Protein AF-A0A124IIQ6-F1 (afdb_monomer_lite)

Radius of gyration: 18.02 Å; chains: 1; bounding box: 35×26×72 Å

Secondary structure (DSSP, 8-state):
---------------HHHHHHHHHHHHHHTT-HHHHHHHHHHHTTSTT--HHHHHHHHHHHHHHHHHTTTTS-HHHHHHHHHHHHHHHHHHHHSTTSS-SHHHHHHHHHHHHHHHHHHH-

pLDDT: mean 86.98, std 16.17, range [38.31, 97.94]

Structure (mmCIF, N/CA/C/O backbone):
data_AF-A0A124IIQ6-F1
#
_entry.id   AF-A0A124IIQ6-F1
#
loop_
_atom_site.group_PDB
_atom_site.id
_atom_site.type_symbol
_atom_site.label_atom_id
_atom_site.label_alt_id
_atom_site.label_comp_id
_atom_site.label_asym_id
_atom_site.label_entity_id
_atom_site.label_seq_id
_atom_site.pdbx_PDB_ins_code
_atom_site.Cartn_x
_atom_site.Cartn_y
_atom_site.Cartn_z
_atom_site.occupancy
_atom_site.B_iso_or_equiv
_atom_site.auth_seq_id
_atom_site.auth_comp_id
_atom_site.auth_asym_id
_atom_site.auth_atom_id
_atom_site.pdbx_PDB_model_num
ATOM 1 N N . MET A 1 1 ? 19.237 1.772 -55.902 1.00 41.69 1 MET A N 1
ATOM 2 C CA . MET A 1 1 ? 19.719 1.132 -54.660 1.00 41.69 1 MET A CA 1
ATOM 3 C C . MET A 1 1 ? 18.738 1.544 -53.569 1.00 41.69 1 MET A C 1
ATOM 5 O O . MET A 1 1 ? 18.689 2.719 -53.240 1.00 41.69 1 MET A O 1
ATOM 9 N N . PHE A 1 2 ? 17.829 0.647 -53.180 1.00 38.31 2 PHE A N 1
ATOM 10 C CA . PHE A 1 2 ? 16.722 0.941 -52.255 1.00 38.31 2 PHE A CA 1
ATOM 11 C C . PHE A 1 2 ? 17.199 0.895 -50.789 1.00 38.31 2 PHE A C 1
ATOM 13 O O . PHE A 1 2 ? 18.114 0.125 -50.493 1.00 38.31 2 PHE A O 1
ATOM 20 N N . PRO A 1 3 ? 16.621 1.703 -49.880 1.00 48.59 3 PRO A N 1
ATOM 21 C CA . PRO A 1 3 ? 17.119 1.862 -48.519 1.00 48.59 3 PRO A CA 1
ATOM 22 C C . PRO A 1 3 ? 16.629 0.721 -47.617 1.00 48.59 3 PRO A C 1
ATOM 24 O O . PRO A 1 3 ? 15.435 0.424 -47.580 1.00 48.59 3 PRO A O 1
ATOM 27 N N . LEU A 1 4 ? 17.532 0.102 -46.851 1.00 44.59 4 LEU A N 1
ATOM 28 C CA . LEU A 1 4 ? 17.140 -0.734 -45.716 1.00 44.59 4 LEU A CA 1
ATOM 29 C C . LEU A 1 4 ? 16.778 0.195 -44.552 1.00 44.59 4 LEU A C 1
ATOM 31 O O . LEU A 1 4 ? 17.644 0.707 -43.845 1.00 44.59 4 LEU A O 1
ATOM 35 N N . ILE A 1 5 ? 15.482 0.434 -44.378 1.00 52.25 5 ILE A N 1
ATOM 36 C CA . ILE A 1 5 ? 14.932 1.041 -43.169 1.00 52.25 5 ILE A CA 1
ATOM 37 C C . ILE A 1 5 ? 15.092 0.005 -42.054 1.00 52.25 5 ILE A C 1
ATOM 39 O O . ILE A 1 5 ? 14.429 -1.032 -42.057 1.00 52.25 5 ILE A O 1
ATOM 43 N N . ALA A 1 6 ? 15.994 0.275 -41.111 1.00 45.50 6 ALA A N 1
ATOM 44 C CA . ALA A 1 6 ? 16.083 -0.460 -39.861 1.00 45.50 6 ALA A CA 1
ATOM 45 C C . ALA A 1 6 ? 14.821 -0.171 -39.035 1.00 45.50 6 ALA A C 1
ATOM 47 O O . ALA A 1 6 ? 14.764 0.783 -38.261 1.00 45.50 6 ALA A O 1
ATOM 48 N N . ALA A 1 7 ? 13.788 -0.989 -39.225 1.00 48.66 7 ALA A N 1
ATOM 49 C CA . ALA A 1 7 ? 12.694 -1.105 -38.278 1.00 48.66 7 ALA A CA 1
ATOM 50 C C . ALA A 1 7 ? 13.256 -1.761 -37.010 1.00 48.66 7 ALA A C 1
ATOM 52 O O . ALA A 1 7 ? 13.240 -2.982 -36.859 1.00 48.66 7 ALA A O 1
ATOM 53 N N . VAL A 1 8 ? 13.815 -0.948 -36.111 1.00 49.72 8 VAL A N 1
ATOM 54 C CA . VAL A 1 8 ? 14.052 -1.374 -34.733 1.00 49.72 8 VAL A CA 1
ATOM 55 C C . VAL A 1 8 ? 12.671 -1.606 -34.138 1.00 49.72 8 VAL A C 1
ATOM 57 O O . VAL A 1 8 ? 11.936 -0.668 -33.841 1.00 49.72 8 VAL A O 1
ATOM 60 N N . LEU A 1 9 ? 12.306 -2.884 -34.069 1.00 43.97 9 LEU A N 1
ATOM 61 C CA . LEU A 1 9 ? 11.153 -3.407 -33.358 1.00 43.97 9 LEU A CA 1
ATOM 62 C C . LEU A 1 9 ? 11.113 -2.766 -31.968 1.00 43.97 9 LEU A C 1
ATOM 64 O O . LEU A 1 9 ? 11.880 -3.135 -31.082 1.00 43.97 9 LEU A O 1
ATOM 68 N N . ALA A 1 10 ? 10.219 -1.797 -31.780 1.00 42.50 10 ALA A N 1
ATOM 69 C CA . ALA A 1 10 ? 9.780 -1.390 -30.460 1.00 42.50 10 ALA A CA 1
ATOM 70 C C . ALA A 1 10 ? 9.017 -2.584 -29.879 1.00 42.50 10 ALA A C 1
ATOM 72 O O . ALA A 1 10 ? 7.813 -2.729 -30.072 1.00 42.50 10 ALA A O 1
ATOM 73 N N . SER A 1 11 ? 9.744 -3.502 -29.246 1.00 42.06 11 SER A N 1
ATOM 74 C CA . SER A 1 11 ? 9.158 -4.588 -28.479 1.00 42.06 11 SER A CA 1
ATOM 75 C C . SER A 1 11 ? 8.386 -3.962 -27.324 1.00 42.06 11 SER A C 1
ATOM 77 O O . SER A 1 11 ? 8.963 -3.594 -26.300 1.00 42.06 11 SER A O 1
ATOM 79 N N . THR A 1 12 ? 7.076 -3.812 -27.494 1.00 45.75 12 THR A N 1
ATOM 80 C CA . THR A 1 12 ? 6.138 -3.600 -26.396 1.00 45.75 12 THR A CA 1
ATOM 81 C C . THR A 1 12 ? 6.113 -4.876 -25.562 1.00 45.75 12 THR A C 1
ATOM 83 O O . THR A 1 12 ? 5.203 -5.694 -25.679 1.00 45.75 12 THR A O 1
ATOM 86 N N . ASN A 1 13 ? 7.142 -5.081 -24.742 1.00 47.50 13 ASN A N 1
ATOM 87 C CA . ASN A 1 13 ? 7.093 -6.062 -23.672 1.00 47.50 13 ASN A CA 1
ATOM 88 C C . ASN A 1 13 ? 6.166 -5.486 -22.601 1.00 47.50 13 ASN A C 1
ATOM 90 O O . ASN A 1 13 ? 6.619 -4.874 -21.635 1.00 47.50 13 ASN A O 1
ATOM 94 N N . ALA A 1 14 ? 4.855 -5.643 -22.796 1.00 53.25 14 ALA A N 1
ATOM 95 C CA . ALA A 1 14 ? 3.933 -5.641 -21.675 1.00 53.25 14 ALA A CA 1
ATOM 96 C C . ALA A 1 14 ? 4.367 -6.813 -20.796 1.00 53.25 14 ALA A C 1
ATOM 98 O O . ALA A 1 14 ? 4.134 -7.978 -21.115 1.00 53.25 14 ALA A O 1
ATOM 99 N N . SER A 1 15 ? 5.151 -6.522 -19.764 1.00 68.69 15 SER A N 1
ATOM 100 C CA . SER A 1 15 ? 5.533 -7.557 -18.827 1.00 68.69 15 SER A CA 1
ATOM 101 C C . SER A 1 15 ? 4.295 -8.000 -18.062 1.00 68.69 15 SER A C 1
ATOM 103 O O . SER A 1 15 ? 3.386 -7.204 -17.819 1.00 68.69 15 SER A O 1
ATOM 105 N N . ALA A 1 16 ? 4.257 -9.265 -17.642 1.00 72.12 16 ALA A N 1
ATOM 106 C CA . ALA A 1 16 ? 3.152 -9.787 -16.840 1.00 72.12 16 ALA A CA 1
ATOM 107 C C . ALA A 1 16 ? 2.856 -8.895 -15.612 1.00 72.12 16 ALA A C 1
ATOM 109 O O . ALA A 1 16 ? 1.707 -8.769 -15.193 1.00 72.12 16 ALA A O 1
ATOM 110 N N . GLY A 1 17 ? 3.873 -8.209 -15.073 1.00 78.75 17 GLY A N 1
ATOM 111 C CA . GLY A 1 17 ? 3.713 -7.205 -14.023 1.00 78.75 17 GLY A CA 1
ATOM 112 C C . GLY A 1 17 ? 2.864 -5.995 -14.429 1.00 78.75 17 GLY A C 1
ATOM 113 O O . GLY A 1 17 ? 2.031 -5.562 -13.633 1.00 78.75 17 GLY A O 1
ATOM 114 N N . GLN A 1 18 ? 3.012 -5.469 -15.649 1.00 84.19 18 GLN A N 1
ATOM 115 C CA . GLN A 1 18 ? 2.225 -4.327 -16.140 1.00 84.19 18 GLN A CA 1
ATOM 116 C C . GLN A 1 18 ? 0.757 -4.683 -16.390 1.00 84.19 18 GLN A C 1
ATOM 118 O O . GLN A 1 18 ? -0.129 -3.881 -16.078 1.00 84.19 18 GLN A O 1
ATOM 123 N N . ASP A 1 19 ? 0.482 -5.890 -16.882 1.00 89.25 19 ASP A N 1
ATOM 124 C CA . ASP A 1 19 ? -0.891 -6.360 -17.088 1.00 89.25 19 ASP A CA 1
ATOM 125 C C . ASP A 1 19 ? -1.617 -6.533 -15.751 1.00 89.25 19 ASP A C 1
ATOM 127 O O . ASP A 1 19 ? -2.726 -6.025 -15.564 1.00 89.25 19 ASP A O 1
ATOM 131 N N . ILE A 1 20 ? -0.965 -7.175 -14.775 1.00 92.44 20 ILE A N 1
ATOM 132 C CA . ILE A 1 20 ? -1.514 -7.333 -13.422 1.00 92.44 20 ILE A CA 1
ATOM 133 C C . ILE A 1 20 ? -1.710 -5.960 -12.761 1.00 92.44 20 ILE A C 1
ATOM 135 O O . ILE A 1 20 ? -2.741 -5.716 -12.132 1.00 92.44 20 ILE A O 1
ATOM 139 N N . LEU A 1 21 ? -0.759 -5.035 -12.923 1.00 92.25 21 LEU A N 1
ATOM 140 C CA . LEU A 1 21 ? -0.871 -3.680 -12.382 1.00 92.25 21 LEU A CA 1
ATOM 141 C C . LEU A 1 21 ? -2.028 -2.898 -13.020 1.00 92.25 21 LEU A C 1
ATOM 143 O O . LEU A 1 21 ? -2.715 -2.134 -12.340 1.00 92.25 21 LEU A O 1
ATOM 147 N N . SER A 1 22 ? -2.283 -3.109 -14.310 1.00 93.00 22 SER A N 1
ATOM 148 C CA . SER A 1 22 ? -3.431 -2.527 -15.009 1.00 93.00 22 SER A CA 1
ATOM 149 C C . SER A 1 22 ? -4.751 -3.092 -14.481 1.00 93.00 22 SER A C 1
ATOM 151 O O . SER A 1 22 ? -5.672 -2.327 -14.197 1.00 93.00 22 SER A O 1
ATOM 153 N N . GLN A 1 23 ? -4.826 -4.403 -14.233 1.00 95.00 23 GLN A N 1
ATOM 154 C CA . GLN A 1 23 ? -5.986 -5.021 -13.580 1.00 95.00 23 GLN A CA 1
ATOM 155 C C . GLN A 1 23 ? -6.196 -4.483 -12.157 1.00 95.00 23 GLN A C 1
ATOM 157 O O . GLN A 1 23 ? -7.333 -4.219 -11.767 1.00 95.00 23 GLN A O 1
ATOM 162 N N . ALA A 1 24 ? -5.118 -4.253 -11.398 1.00 95.44 24 ALA A N 1
ATOM 163 C CA . ALA A 1 24 ? -5.197 -3.637 -10.075 1.00 95.44 24 ALA A CA 1
ATOM 164 C C . ALA A 1 24 ? -5.849 -2.246 -10.147 1.00 95.44 24 ALA A C 1
ATOM 166 O O . ALA A 1 24 ? -6.790 -1.958 -9.408 1.00 95.44 24 ALA A O 1
ATOM 167 N N . ARG A 1 25 ? -5.418 -1.402 -11.096 1.00 93.88 25 ARG A N 1
ATOM 168 C CA . ARG A 1 25 ? -6.012 -0.072 -11.323 1.00 93.88 25 ARG A CA 1
ATOM 169 C C . ARG A 1 25 ? -7.490 -0.159 -11.702 1.00 93.88 25 ARG A C 1
ATOM 171 O O . ARG A 1 25 ? -8.291 0.600 -11.165 1.00 93.88 25 ARG A O 1
ATOM 178 N N . MET A 1 26 ? -7.870 -1.105 -12.561 1.00 96.81 26 MET A N 1
ATOM 179 C CA . MET A 1 26 ? -9.279 -1.319 -12.911 1.00 96.81 26 MET A CA 1
ATOM 180 C C . MET A 1 26 ? -10.116 -1.749 -11.701 1.00 96.81 26 MET A C 1
ATOM 182 O O . MET A 1 26 ? -11.221 -1.243 -11.517 1.00 96.81 26 MET A O 1
ATOM 186 N N . AL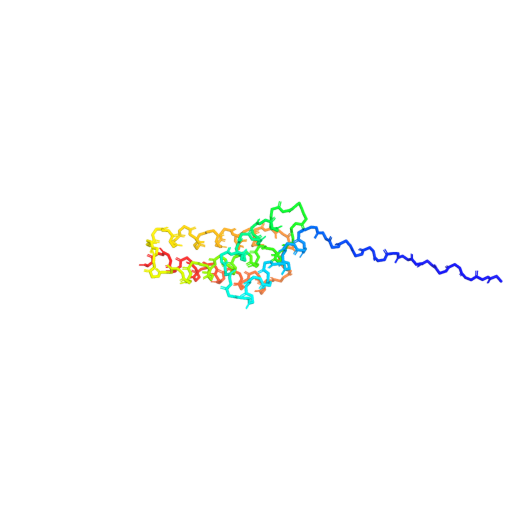A A 1 27 ? -9.584 -2.614 -10.832 1.00 96.50 27 ALA A N 1
ATOM 187 C CA . ALA A 1 27 ? -10.249 -2.977 -9.582 1.00 96.50 27 ALA A CA 1
ATOM 188 C C . ALA A 1 27 ? -10.427 -1.765 -8.651 1.00 96.50 27 ALA A C 1
ATOM 190 O O . ALA A 1 27 ? -11.491 -1.611 -8.055 1.00 96.50 27 ALA A O 1
ATOM 191 N N . ALA A 1 28 ? -9.431 -0.872 -8.570 1.00 94.12 28 ALA A N 1
ATOM 192 C CA . ALA A 1 28 ? -9.545 0.373 -7.810 1.00 94.12 28 ALA A CA 1
ATOM 193 C C . ALA A 1 28 ? -10.633 1.306 -8.367 1.00 94.12 28 ALA A C 1
ATOM 195 O O . ALA A 1 28 ? -11.422 1.835 -7.589 1.00 94.12 28 ALA A O 1
ATOM 196 N N . ILE A 1 29 ? -10.715 1.467 -9.695 1.00 94.81 29 ILE A N 1
ATOM 197 C CA . ILE A 1 29 ? -11.763 2.263 -10.364 1.00 94.81 29 ILE A CA 1
ATOM 198 C C . ILE A 1 29 ? -13.154 1.677 -10.091 1.00 94.81 29 ILE A C 1
ATOM 200 O O . ILE A 1 29 ? -14.107 2.419 -9.876 1.00 94.81 29 ILE A O 1
ATOM 204 N N . ALA A 1 30 ? -13.267 0.349 -10.037 1.00 95.50 30 ALA A N 1
ATOM 205 C CA . ALA A 1 30 ? -14.503 -0.344 -9.682 1.00 95.50 30 ALA A CA 1
ATOM 206 C C . ALA A 1 30 ? -14.833 -0.304 -8.171 1.00 95.50 30 ALA A C 1
ATOM 208 O O . ALA A 1 30 ? -15.795 -0.940 -7.744 1.00 95.50 30 ALA A O 1
ATOM 209 N N . GLY A 1 31 ? -14.034 0.383 -7.343 1.00 92.88 31 GLY A N 1
ATOM 210 C CA . GLY A 1 31 ? -14.209 0.450 -5.886 1.00 92.88 31 GLY A CA 1
ATOM 211 C C . GLY A 1 31 ? -13.820 -0.832 -5.137 1.00 92.88 31 GLY A C 1
ATOM 212 O O . GLY A 1 31 ? -13.984 -0.924 -3.921 1.00 92.88 31 GLY A O 1
ATOM 213 N N . ASN A 1 32 ? -13.270 -1.833 -5.828 1.00 96.12 32 ASN A N 1
ATOM 214 C CA . ASN A 1 32 ? -12.810 -3.077 -5.223 1.00 96.12 32 ASN A CA 1
ATOM 215 C C . ASN A 1 32 ? -11.343 -2.953 -4.780 1.00 96.12 32 ASN A C 1
ATOM 217 O O . ASN A 1 32 ? -10.412 -3.483 -5.395 1.00 96.12 32 ASN A O 1
ATOM 221 N N . HIS A 1 33 ? -11.137 -2.234 -3.677 1.00 94.50 33 HIS A N 1
ATOM 222 C CA . HIS A 1 33 ? -9.802 -1.959 -3.144 1.00 94.50 33 HIS A CA 1
ATOM 223 C C . HIS A 1 33 ? -9.094 -3.202 -2.590 1.00 94.50 33 HIS A C 1
ATOM 225 O O . HIS A 1 33 ? -7.868 -3.263 -2.641 1.00 94.50 33 HIS A O 1
ATOM 231 N N . ALA A 1 34 ? -9.840 -4.214 -2.128 1.00 94.19 34 ALA A N 1
ATOM 232 C CA . ALA A 1 34 ? -9.264 -5.487 -1.694 1.00 94.19 34 ALA A CA 1
ATOM 233 C C . ALA A 1 34 ? -8.611 -6.223 -2.873 1.00 94.19 34 ALA A C 1
ATOM 235 O O . ALA A 1 34 ? -7.430 -6.557 -2.816 1.00 94.19 34 ALA A O 1
ATOM 236 N N . SER A 1 35 ? -9.339 -6.380 -3.985 1.00 97.31 35 SER A N 1
ATOM 237 C CA . SER A 1 35 ? -8.763 -6.966 -5.197 1.00 97.31 35 SER A CA 1
ATOM 238 C C . SER A 1 35 ? -7.662 -6.095 -5.796 1.00 97.31 35 SER A C 1
ATOM 240 O O . SER A 1 35 ? -6.683 -6.644 -6.295 1.00 97.31 35 SER A O 1
ATOM 242 N N . CYS A 1 36 ? -7.759 -4.761 -5.711 1.00 97.44 36 CYS A N 1
ATOM 243 C CA . CYS A 1 36 ? -6.641 -3.916 -6.124 1.00 97.44 36 CYS A CA 1
ATOM 244 C C . CYS A 1 36 ? -5.375 -4.209 -5.308 1.00 97.44 36 CYS A C 1
ATOM 246 O O . CYS A 1 36 ? -4.310 -4.389 -5.895 1.00 97.44 36 CYS A O 1
ATOM 248 N N . ALA A 1 37 ? -5.478 -4.281 -3.977 1.00 96.62 37 ALA A N 1
ATOM 249 C CA . ALA A 1 37 ? -4.333 -4.554 -3.117 1.00 96.62 37 ALA A CA 1
ATOM 250 C C . ALA A 1 37 ? -3.702 -5.916 -3.447 1.00 96.62 37 ALA A C 1
ATOM 252 O O . ALA A 1 37 ? -2.488 -5.992 -3.618 1.00 96.62 37 ALA A O 1
ATOM 253 N N . ASP A 1 38 ? -4.509 -6.962 -3.642 1.00 97.44 38 ASP A N 1
ATOM 254 C CA . ASP A 1 38 ? -4.009 -8.299 -3.988 1.00 97.44 38 ASP A CA 1
ATOM 255 C C . ASP A 1 38 ? -3.320 -8.340 -5.360 1.00 97.44 38 ASP A C 1
ATOM 257 O O . ASP A 1 38 ? -2.266 -8.960 -5.521 1.00 97.44 38 ASP A O 1
ATOM 261 N N . LEU A 1 39 ? -3.895 -7.683 -6.370 1.00 96.81 39 LEU A N 1
ATOM 262 C CA . LE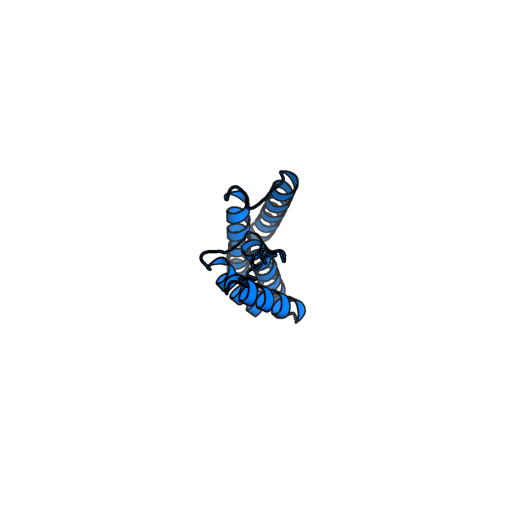U A 1 39 ? -3.309 -7.620 -7.711 1.00 96.81 39 LEU A CA 1
ATOM 263 C C . LEU A 1 39 ? -2.027 -6.781 -7.709 1.00 96.81 39 LEU A C 1
ATOM 265 O O . LEU A 1 39 ? -1.009 -7.208 -8.249 1.00 96.81 39 LEU A O 1
ATOM 269 N N . ALA A 1 40 ? -2.025 -5.632 -7.037 1.00 95.94 40 ALA A N 1
ATOM 270 C CA . ALA A 1 40 ? -0.833 -4.804 -6.908 1.00 95.94 40 ALA A CA 1
ATOM 271 C C . ALA A 1 40 ? 0.278 -5.508 -6.102 1.00 95.94 40 ALA A C 1
ATOM 273 O O . ALA A 1 40 ? 1.453 -5.371 -6.443 1.00 95.94 40 ALA A O 1
ATOM 274 N N . ASP A 1 41 ? -0.072 -6.327 -5.098 1.00 95.50 41 ASP A N 1
ATOM 275 C CA . ASP A 1 41 ? 0.879 -7.176 -4.365 1.00 95.50 41 ASP A CA 1
ATOM 276 C C . ASP A 1 41 ? 1.526 -8.227 -5.277 1.00 95.50 41 ASP A C 1
ATOM 278 O O . ASP A 1 41 ? 2.727 -8.481 -5.194 1.00 95.50 41 ASP A O 1
ATOM 282 N N . LYS A 1 42 ? 0.744 -8.820 -6.185 1.00 95.25 42 LYS A N 1
ATOM 283 C CA . LYS A 1 42 ? 1.261 -9.754 -7.195 1.00 95.25 42 LYS A CA 1
ATOM 284 C C . LYS A 1 42 ? 2.166 -9.051 -8.203 1.00 95.25 42 LYS A C 1
ATOM 286 O O . LYS A 1 42 ? 3.216 -9.596 -8.542 1.00 95.25 42 LYS A O 1
ATOM 291 N N . ALA A 1 43 ? 1.783 -7.856 -8.655 1.00 92.56 43 ALA A N 1
ATOM 292 C CA . ALA A 1 43 ? 2.560 -7.065 -9.605 1.00 92.56 43 ALA A CA 1
ATOM 293 C C . ALA A 1 43 ? 3.914 -6.643 -9.016 1.00 92.56 43 ALA A C 1
ATOM 295 O O . ALA A 1 43 ? 4.943 -6.827 -9.659 1.00 92.56 43 ALA A O 1
ATOM 296 N N . ARG A 1 44 ? 3.947 -6.155 -7.767 1.00 90.00 44 ARG A N 1
ATOM 297 C CA . ARG A 1 44 ? 5.197 -5.705 -7.119 1.00 90.00 44 ARG A CA 1
ATOM 298 C C . ARG A 1 44 ? 6.179 -6.835 -6.782 1.00 90.00 44 ARG A C 1
ATOM 300 O O . ARG A 1 44 ? 7.306 -6.560 -6.394 1.00 90.00 44 ARG A O 1
ATOM 307 N N . ARG A 1 45 ? 5.740 -8.096 -6.846 1.00 89.81 45 ARG A N 1
ATOM 308 C CA . ARG A 1 45 ? 6.585 -9.285 -6.640 1.00 89.81 45 ARG A CA 1
ATOM 309 C C . ARG A 1 45 ? 7.130 -9.855 -7.949 1.00 89.81 45 ARG A C 1
ATOM 311 O O . ARG A 1 45 ? 7.868 -10.837 -7.901 1.00 89.81 45 ARG A O 1
ATOM 318 N N . GLN A 1 46 ? 6.755 -9.286 -9.097 1.00 89.44 46 GLN A N 1
ATOM 319 C CA . GLN A 1 46 ? 7.350 -9.680 -10.369 1.00 89.44 46 GLN A CA 1
ATOM 320 C C . GLN A 1 46 ? 8.813 -9.207 -10.438 1.00 89.44 46 GLN A C 1
ATOM 322 O O . GLN A 1 46 ? 9.130 -8.157 -9.876 1.00 89.44 46 GLN A O 1
ATOM 327 N N . PRO A 1 47 ? 9.709 -9.954 -11.111 1.00 81.00 47 PRO A N 1
ATOM 328 C CA . PRO A 1 47 ? 11.140 -9.633 -11.169 1.00 81.00 47 PRO A CA 1
ATOM 329 C C . PRO A 1 47 ? 11.466 -8.241 -11.726 1.00 81.00 47 PRO A C 1
ATOM 331 O O . PRO A 1 47 ? 12.512 -7.681 -11.420 1.00 81.00 47 PRO A O 1
ATOM 334 N N . ASP A 1 48 ? 10.577 -7.688 -12.543 1.00 76.44 48 ASP A N 1
ATOM 335 C CA . ASP A 1 48 ? 10.711 -6.410 -13.235 1.00 76.44 48 ASP A CA 1
ATOM 336 C C . ASP A 1 48 ? 9.780 -5.327 -12.661 1.00 76.44 48 ASP A C 1
ATOM 338 O O . ASP A 1 48 ? 9.461 -4.339 -13.328 1.00 76.44 48 ASP A O 1
ATOM 342 N N . ALA A 1 49 ? 9.311 -5.514 -11.423 1.00 78.00 49 ALA A N 1
ATOM 343 C CA . ALA A 1 49 ? 8.453 -4.552 -10.754 1.00 78.00 49 ALA A CA 1
ATOM 344 C C . ALA A 1 49 ? 9.108 -3.162 -10.712 1.00 78.00 49 ALA A C 1
ATOM 346 O O . ALA A 1 49 ? 10.155 -2.946 -10.105 1.00 78.00 49 ALA A O 1
ATOM 347 N N . VAL A 1 50 ? 8.451 -2.195 -11.350 1.00 80.44 50 VAL A N 1
ATOM 348 C CA . VAL A 1 50 ? 8.850 -0.785 -11.327 1.00 80.44 50 VAL A CA 1
ATOM 349 C C . VAL A 1 50 ? 8.220 -0.060 -10.140 1.00 80.44 50 VAL A C 1
ATOM 351 O O . VAL A 1 50 ? 7.251 -0.533 -9.540 1.00 80.44 50 VAL A O 1
ATOM 354 N N . TRP A 1 51 ? 8.705 1.149 -9.852 1.00 80.75 51 TRP A N 1
ATOM 355 C CA . TRP A 1 51 ? 8.226 1.988 -8.747 1.00 80.75 51 TRP A CA 1
ATOM 356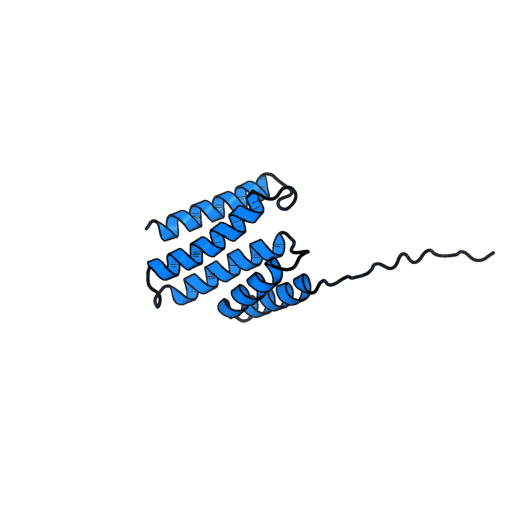 C C . TRP A 1 51 ? 6.690 2.109 -8.677 1.00 80.75 51 TRP A C 1
ATOM 358 O O . TRP A 1 51 ? 6.095 2.043 -7.600 1.00 80.75 51 TRP A O 1
ATOM 368 N N . HIS A 1 52 ? 6.019 2.195 -9.830 1.00 83.81 52 HIS A N 1
ATOM 369 C CA . HIS A 1 52 ? 4.563 2.306 -9.907 1.00 83.81 52 HIS A CA 1
ATOM 370 C C . HIS A 1 52 ? 3.829 1.147 -9.216 1.00 83.81 52 HIS A C 1
ATOM 372 O O . HIS A 1 52 ? 2.756 1.366 -8.660 1.00 83.81 52 HIS A O 1
ATOM 378 N N . ALA A 1 53 ? 4.376 -0.074 -9.230 1.00 90.00 53 ALA A N 1
ATOM 379 C CA . ALA A 1 53 ? 3.729 -1.228 -8.608 1.00 90.00 53 ALA A CA 1
ATOM 380 C C . ALA A 1 53 ? 3.664 -1.085 -7.080 1.00 90.00 53 ALA A C 1
ATOM 382 O O . ALA A 1 53 ? 2.625 -1.343 -6.472 1.00 90.00 53 ALA A O 1
ATOM 383 N N . HIS A 1 54 ? 4.745 -0.599 -6.466 1.00 90.69 54 HIS A N 1
ATOM 384 C CA . HIS A 1 54 ? 4.802 -0.343 -5.026 1.00 90.69 54 HIS A CA 1
ATOM 385 C C . HIS A 1 54 ? 3.881 0.808 -4.624 1.00 90.69 54 HIS A C 1
ATOM 387 O O . HIS A 1 54 ? 3.168 0.698 -3.628 1.00 90.69 54 HIS A O 1
ATOM 393 N N . HIS A 1 55 ? 3.844 1.875 -5.427 1.00 90.88 55 HIS A N 1
ATOM 394 C CA . HIS A 1 55 ? 2.967 3.014 -5.170 1.00 90.88 55 HIS A CA 1
ATOM 395 C C . HIS A 1 55 ? 1.488 2.613 -5.250 1.00 90.88 55 HIS A C 1
ATOM 397 O O . HIS A 1 55 ? 0.722 2.879 -4.329 1.00 90.88 55 HIS A O 1
ATOM 403 N N . VAL A 1 56 ? 1.080 1.918 -6.320 1.00 93.75 56 VAL A N 1
ATOM 404 C CA . VAL A 1 56 ? -0.307 1.445 -6.482 1.00 93.75 56 VAL A CA 1
ATOM 405 C C . VAL A 1 56 ? -0.691 0.477 -5.366 1.00 93.75 56 VAL A C 1
ATOM 407 O O . VAL A 1 56 ? -1.794 0.585 -4.832 1.00 93.75 56 VAL A O 1
ATOM 410 N N . TYR A 1 57 ? 0.208 -0.428 -4.969 1.00 96.25 57 TYR A N 1
ATOM 411 C CA . TYR A 1 57 ? -0.043 -1.314 -3.835 1.00 96.25 57 TYR A CA 1
ATOM 412 C C . TYR A 1 57 ? -0.267 -0.530 -2.542 1.00 96.25 57 TYR A C 1
ATOM 414 O O . TYR A 1 57 ? -1.271 -0.767 -1.874 1.00 96.25 57 TYR A O 1
ATOM 422 N N . ALA A 1 58 ? 0.605 0.430 -2.215 1.00 95.75 58 ALA A N 1
ATOM 423 C CA . ALA A 1 58 ? 0.444 1.261 -1.026 1.00 95.75 58 ALA A CA 1
ATOM 424 C C . ALA A 1 58 ? -0.912 1.983 -1.033 1.00 95.75 58 ALA A C 1
ATOM 426 O O . ALA A 1 58 ? -1.671 1.870 -0.073 1.00 95.75 58 ALA A O 1
ATOM 427 N N . THR A 1 59 ? -1.267 2.639 -2.142 1.00 94.69 59 THR A N 1
ATOM 428 C CA . THR A 1 59 ? -2.559 3.319 -2.299 1.00 94.69 59 THR A CA 1
ATOM 429 C C . THR A 1 59 ? -3.735 2.363 -2.099 1.00 94.69 59 THR A C 1
ATOM 431 O O . THR A 1 59 ? -4.615 2.625 -1.280 1.00 94.69 59 THR A O 1
ATOM 434 N N . CYS A 1 60 ? -3.755 1.230 -2.800 1.00 97.00 60 CYS A N 1
ATOM 435 C CA . CYS A 1 60 ? -4.866 0.288 -2.710 1.00 97.00 60 CYS A CA 1
ATOM 436 C C . CYS A 1 60 ? -4.978 -0.378 -1.344 1.00 97.00 60 CYS A C 1
ATOM 438 O O . CYS A 1 60 ? -6.088 -0.583 -0.856 1.00 97.00 60 CYS A O 1
ATOM 440 N N . GLN A 1 61 ? -3.849 -0.651 -0.697 1.00 97.69 61 GLN A N 1
ATOM 441 C CA . GLN A 1 61 ? -3.817 -1.180 0.654 1.00 97.69 61 GLN A CA 1
ATOM 442 C C . GLN A 1 61 ? -4.394 -0.176 1.663 1.00 97.69 61 GLN A C 1
ATOM 444 O O . GLN A 1 61 ? -5.177 -0.581 2.521 1.00 97.69 61 GLN A O 1
ATOM 449 N N . ILE A 1 62 ? -4.078 1.120 1.541 1.00 96.81 62 ILE A N 1
ATOM 450 C CA . ILE A 1 62 ? -4.671 2.175 2.379 1.00 96.81 62 ILE A CA 1
ATOM 451 C C . ILE A 1 62 ? -6.188 2.182 2.195 1.00 96.81 62 ILE A C 1
ATOM 453 O O . ILE A 1 62 ? -6.914 1.992 3.166 1.00 96.81 62 ILE A O 1
ATOM 457 N N . TYR A 1 63 ? -6.679 2.298 0.958 1.00 96.00 63 TYR A N 1
ATOM 458 C CA . TYR A 1 63 ? -8.123 2.317 0.699 1.00 96.00 63 TYR A CA 1
ATOM 459 C C . TYR A 1 63 ? -8.834 1.041 1.161 1.00 96.00 63 TYR A C 1
ATOM 461 O O . TYR A 1 63 ? -9.933 1.119 1.706 1.00 96.00 63 TYR A O 1
ATOM 469 N N . ALA A 1 64 ? -8.212 -0.131 1.007 1.00 96.75 64 ALA A N 1
ATOM 470 C CA . ALA A 1 64 ? -8.770 -1.387 1.498 1.00 96.75 64 ALA A CA 1
ATOM 471 C C . ALA A 1 64 ? -8.921 -1.395 3.029 1.00 96.75 64 ALA A C 1
ATOM 473 O O . ALA A 1 64 ? -9.890 -1.956 3.547 1.00 96.75 64 ALA A O 1
ATOM 474 N N . MET A 1 65 ? -7.982 -0.782 3.760 1.00 96.94 65 MET A N 1
ATOM 475 C CA . MET A 1 65 ? -8.067 -0.651 5.217 1.00 96.94 65 MET A CA 1
ATOM 476 C C . MET A 1 65 ? -9.068 0.417 5.645 1.00 96.94 65 MET A C 1
ATOM 478 O O . MET A 1 65 ? -9.826 0.178 6.583 1.00 96.94 65 MET A O 1
ATOM 482 N N . GLU A 1 66 ? -9.122 1.552 4.949 1.00 95.06 66 GLU A N 1
ATOM 483 C CA . GLU A 1 66 ? -10.092 2.616 5.232 1.00 95.06 66 GLU A CA 1
ATOM 484 C C . GLU A 1 66 ? -11.531 2.140 5.004 1.00 95.06 66 GLU A C 1
ATOM 486 O O . GLU A 1 66 ? -12.381 2.302 5.879 1.00 95.06 66 GLU A O 1
ATOM 491 N N . ALA A 1 67 ? -11.798 1.440 3.896 1.00 94.44 67 ALA A N 1
ATOM 492 C CA . ALA A 1 67 ? -13.121 0.886 3.593 1.00 94.44 67 ALA A CA 1
ATOM 493 C C . ALA A 1 67 ? -13.623 -0.091 4.671 1.00 94.44 67 ALA A C 1
ATOM 495 O O . ALA A 1 67 ? -14.826 -0.256 4.865 1.00 94.44 67 ALA A O 1
ATOM 496 N N . ARG A 1 68 ? -12.700 -0.739 5.388 1.00 94.56 68 ARG A N 1
ATOM 497 C CA . ARG A 1 68 ? -13.002 -1.717 6.439 1.00 94.56 68 ARG A CA 1
ATOM 498 C C . ARG A 1 68 ? -12.825 -1.162 7.850 1.00 94.56 68 ARG A C 1
ATOM 500 O O . ARG A 1 68 ? -13.084 -1.904 8.797 1.00 94.56 68 ARG A O 1
ATOM 507 N N . ARG A 1 69 ? -12.433 0.108 8.020 1.00 93.75 69 ARG A N 1
ATOM 508 C CA . ARG A 1 69 ? -12.013 0.707 9.303 1.00 93.75 69 ARG A CA 1
ATOM 509 C C . ARG A 1 69 ? -13.015 0.492 10.436 1.00 93.75 69 ARG A C 1
ATOM 511 O O . ARG A 1 69 ? -12.599 0.196 11.549 1.00 93.75 69 ARG A O 1
ATOM 518 N N . ALA A 1 70 ? -14.313 0.595 10.154 1.00 94.81 70 ALA A N 1
ATOM 519 C CA . ALA A 1 70 ? -15.376 0.409 11.148 1.00 94.81 70 ALA A CA 1
ATOM 520 C C . ALA A 1 70 ? -15.603 -1.060 11.562 1.00 94.81 70 ALA A C 1
ATOM 522 O O . ALA A 1 70 ? -16.260 -1.324 12.563 1.00 94.81 70 ALA A O 1
ATOM 523 N N . THR A 1 71 ? -15.082 -2.015 10.788 1.00 96.44 71 THR A N 1
ATOM 524 C CA . THR A 1 71 ? -15.365 -3.457 10.928 1.00 96.44 71 THR A CA 1
ATOM 525 C C . THR A 1 71 ? -14.168 -4.280 11.399 1.00 96.44 71 THR A C 1
ATOM 527 O O . THR A 1 71 ? -14.325 -5.455 11.720 1.00 96.44 71 THR A O 1
ATOM 530 N N . ILE A 1 72 ? -12.972 -3.689 11.435 1.00 96.31 72 ILE A N 1
ATOM 531 C CA . ILE A 1 72 ? -11.728 -4.368 11.814 1.00 96.31 72 ILE A CA 1
ATOM 532 C C . ILE A 1 72 ? -11.168 -3.801 13.113 1.00 96.31 72 ILE A C 1
ATOM 534 O O . ILE A 1 72 ? -11.398 -2.647 13.471 1.00 96.31 72 ILE A O 1
ATOM 538 N N . SER A 1 73 ? -10.388 -4.612 13.824 1.00 97.19 73 SER A N 1
ATOM 539 C CA . SER A 1 73 ? -9.707 -4.146 15.034 1.00 97.19 73 SER A CA 1
ATOM 540 C C . SER A 1 73 ? -8.663 -3.068 14.714 1.00 97.19 73 SER A C 1
ATOM 542 O O . SER A 1 73 ? -8.061 -3.076 13.637 1.00 97.19 73 SER A O 1
ATOM 544 N N . LYS A 1 74 ? -8.354 -2.197 15.691 1.00 95.50 74 LYS A N 1
ATOM 545 C CA . LYS A 1 74 ? -7.233 -1.240 15.581 1.00 95.50 74 LYS A CA 1
ATOM 546 C C . LYS A 1 74 ? -5.929 -1.936 15.169 1.00 95.50 74 LYS A C 1
ATOM 548 O O . LYS A 1 74 ? -5.205 -1.435 14.316 1.00 95.50 74 LYS A O 1
ATOM 553 N N . ARG A 1 75 ? -5.665 -3.127 15.722 1.00 96.62 75 ARG A N 1
ATOM 554 C CA . ARG A 1 75 ? -4.482 -3.941 15.401 1.00 96.62 75 ARG A CA 1
ATOM 555 C C . ARG A 1 75 ? -4.474 -4.418 13.948 1.00 96.62 75 ARG A C 1
ATOM 557 O O . ARG A 1 75 ? -3.424 -4.397 13.312 1.00 96.62 75 ARG A O 1
ATOM 564 N N . GLU A 1 76 ? -5.611 -4.875 13.430 1.00 96.94 76 GLU A N 1
ATOM 565 C CA . GLU A 1 76 ? -5.721 -5.323 12.037 1.00 96.94 76 GLU A CA 1
ATOM 566 C C . GLU A 1 76 ? -5.563 -4.154 11.064 1.00 96.94 76 GLU A C 1
ATOM 568 O O . GLU A 1 76 ? -4.802 -4.271 10.104 1.00 96.94 76 GLU A O 1
ATOM 573 N N . TYR A 1 77 ? -6.190 -3.011 11.358 1.00 96.88 77 TYR A N 1
ATOM 574 C CA . TYR A 1 77 ? -5.978 -1.791 10.586 1.00 96.88 77 TYR A CA 1
ATOM 575 C C . TYR A 1 77 ? -4.502 -1.382 10.590 1.00 96.88 77 TYR A C 1
ATOM 577 O O . TYR A 1 77 ? -3.926 -1.184 9.525 1.00 96.88 77 TYR A O 1
ATOM 585 N N . ALA A 1 78 ? -3.866 -1.322 11.766 1.00 97.19 78 ALA A N 1
ATOM 586 C CA . ALA A 1 78 ? -2.462 -0.939 11.887 1.00 97.19 78 ALA A CA 1
ATOM 587 C C . ALA A 1 78 ? -1.544 -1.881 11.100 1.00 97.19 78 ALA A C 1
ATOM 589 O O . ALA A 1 78 ? -0.678 -1.431 10.356 1.00 97.19 78 ALA A O 1
ATOM 590 N N . LYS A 1 79 ? -1.788 -3.196 11.175 1.00 97.31 79 LYS A N 1
ATOM 591 C CA . LYS A 1 79 ? -1.077 -4.189 10.358 1.00 97.31 79 LYS A CA 1
ATOM 592 C C . LYS A 1 79 ? -1.238 -3.915 8.861 1.00 97.31 79 LYS A C 1
ATOM 594 O O . LYS A 1 79 ? -0.289 -4.091 8.103 1.00 97.31 79 LYS A O 1
ATOM 599 N N . GLY A 1 80 ? -2.430 -3.524 8.424 1.00 96.62 80 GLY A N 1
ATOM 600 C CA . GLY A 1 80 ? -2.701 -3.202 7.031 1.00 96.62 80 GLY A CA 1
ATOM 601 C C . GLY A 1 80 ? -2.053 -1.903 6.559 1.00 96.62 80 GLY A C 1
ATOM 602 O O . GLY A 1 80 ? -1.512 -1.881 5.460 1.00 96.62 80 GLY A O 1
ATOM 603 N N . ILE A 1 81 ? -2.063 -0.852 7.375 1.00 97.88 81 ILE A N 1
ATOM 604 C CA . ILE A 1 81 ? -1.376 0.407 7.059 1.00 97.88 81 ILE A CA 1
ATOM 605 C C . ILE A 1 81 ? 0.145 0.223 7.067 1.00 97.88 81 ILE A C 1
ATOM 607 O O . ILE A 1 81 ? 0.804 0.707 6.152 1.00 97.88 81 ILE A O 1
ATOM 611 N N . ASN A 1 82 ? 0.700 -0.565 7.993 1.00 97.94 82 ASN A N 1
ATOM 612 C CA . ASN A 1 82 ? 2.129 -0.902 7.993 1.00 97.94 82 ASN A CA 1
ATOM 613 C C . ASN A 1 82 ? 2.571 -1.549 6.680 1.00 97.94 82 ASN A C 1
ATOM 615 O O . ASN A 1 82 ? 3.606 -1.187 6.142 1.00 97.94 82 ASN A O 1
ATOM 619 N N . LYS A 1 83 ? 1.747 -2.420 6.083 1.00 97.00 83 LYS A N 1
ATOM 620 C CA . LYS A 1 83 ? 2.051 -2.970 4.754 1.00 97.00 83 LYS A CA 1
ATOM 621 C C . LYS A 1 83 ? 2.172 -1.892 3.670 1.00 97.00 83 LYS A C 1
ATOM 623 O O . LYS A 1 83 ? 2.963 -2.059 2.745 1.00 97.00 83 LYS A O 1
ATOM 628 N N . ALA A 1 84 ? 1.367 -0.831 3.741 1.00 97.00 84 ALA A N 1
ATOM 629 C CA . ALA A 1 84 ? 1.474 0.288 2.811 1.00 97.00 84 ALA A CA 1
ATOM 630 C C . ALA A 1 84 ? 2.752 1.098 3.076 1.00 97.00 84 ALA A C 1
ATOM 632 O O . ALA A 1 84 ? 3.478 1.393 2.130 1.00 97.00 84 ALA A O 1
ATOM 633 N N . ILE A 1 85 ? 3.065 1.377 4.347 1.00 97.44 85 ILE A N 1
ATOM 634 C CA . ILE A 1 85 ? 4.309 2.048 4.757 1.00 97.44 85 ILE A CA 1
ATOM 635 C C . ILE A 1 85 ? 5.532 1.258 4.280 1.00 97.44 85 ILE A C 1
ATOM 637 O O . ILE A 1 85 ? 6.413 1.850 3.672 1.00 97.44 85 ILE A O 1
ATOM 641 N N . ASP A 1 86 ? 5.565 -0.065 4.453 1.00 96.25 86 ASP A N 1
ATOM 642 C CA . ASP A 1 86 ? 6.673 -0.919 4.005 1.00 96.25 86 ASP A CA 1
ATOM 643 C C . ASP A 1 86 ? 6.918 -0.800 2.492 1.00 96.25 86 ASP A C 1
ATOM 645 O O . ASP A 1 86 ? 8.059 -0.752 2.025 1.00 96.25 86 ASP A O 1
ATOM 649 N N . ALA A 1 87 ? 5.844 -0.724 1.701 1.00 95.19 87 ALA A N 1
ATOM 650 C CA . ALA A 1 87 ? 5.948 -0.559 0.256 1.00 95.19 87 ALA A CA 1
ATOM 651 C C . ALA A 1 87 ? 6.476 0.827 -0.143 1.00 95.19 87 ALA A C 1
ATOM 653 O O . ALA A 1 87 ? 7.269 0.926 -1.080 1.00 95.19 87 ALA A O 1
ATOM 654 N N . LEU A 1 88 ? 6.079 1.880 0.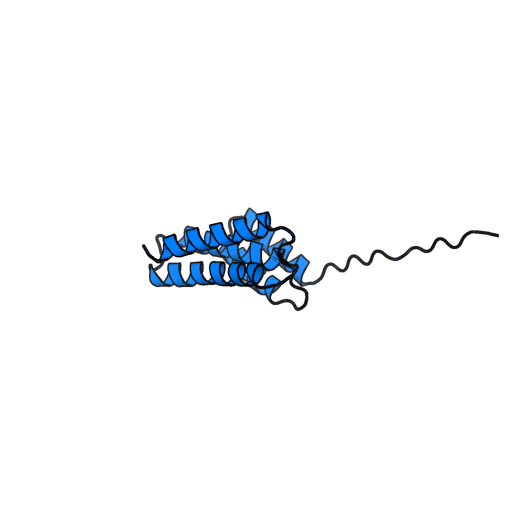574 1.00 95.62 88 LEU A N 1
ATOM 655 C CA . LEU A 1 88 ? 6.607 3.232 0.380 1.00 95.62 88 LEU A CA 1
ATOM 656 C C . LEU A 1 88 ? 8.064 3.344 0.857 1.00 95.62 88 LEU A C 1
ATOM 658 O O . LEU A 1 88 ? 8.897 3.929 0.169 1.00 95.62 88 LEU A O 1
ATOM 662 N N . GLN A 1 89 ? 8.415 2.703 1.971 1.00 95.50 89 GLN A N 1
ATOM 663 C CA . GLN A 1 89 ? 9.783 2.643 2.480 1.00 95.50 89 GLN A CA 1
ATOM 664 C C . GLN A 1 89 ? 10.718 1.971 1.471 1.00 95.50 89 GLN A C 1
ATOM 666 O O . GLN A 1 89 ? 11.843 2.429 1.270 1.00 95.50 89 GLN A O 1
ATOM 671 N N . PHE A 1 90 ? 10.251 0.918 0.793 1.00 92.69 90 PHE A N 1
ATOM 672 C CA . PHE A 1 90 ? 10.998 0.288 -0.294 1.00 92.69 90 PHE A CA 1
ATOM 673 C C . PHE A 1 90 ? 11.270 1.262 -1.447 1.00 92.69 90 PHE A C 1
ATOM 675 O O . PHE A 1 90 ? 12.395 1.315 -1.942 1.00 92.69 90 PHE A O 1
ATOM 682 N N . LEU A 1 91 ? 10.277 2.067 -1.849 1.00 90.88 91 LEU A N 1
ATOM 683 C CA . LEU A 1 91 ? 10.460 3.100 -2.876 1.00 90.88 91 LEU A CA 1
ATOM 684 C C . LEU A 1 91 ? 11.534 4.113 -2.486 1.00 90.88 91 LEU A C 1
ATOM 686 O O . LEU A 1 91 ? 12.407 4.421 -3.292 1.00 90.88 91 LEU A O 1
ATOM 690 N N . VAL A 1 92 ? 11.489 4.599 -1.245 1.00 93.75 92 VAL A N 1
ATOM 691 C CA . VAL A 1 92 ? 12.477 5.550 -0.720 1.00 93.75 92 VAL A CA 1
ATOM 692 C C . VAL A 1 92 ? 13.872 4.925 -0.693 1.00 93.75 92 VAL A C 1
ATOM 694 O O . VAL A 1 92 ? 14.849 5.574 -1.070 1.00 93.75 92 VAL A O 1
ATOM 697 N N . ASN A 1 93 ? 13.984 3.663 -0.284 1.00 92.00 93 ASN A N 1
ATOM 698 C CA . ASN A 1 93 ? 15.276 3.006 -0.088 1.00 92.00 93 ASN A CA 1
ATOM 699 C C . ASN A 1 93 ? 15.894 2.451 -1.374 1.00 92.00 93 ASN A C 1
ATOM 701 O O . ASN A 1 93 ? 17.056 2.049 -1.348 1.00 92.00 93 ASN A O 1
ATOM 705 N N . THR A 1 94 ? 15.156 2.424 -2.486 1.00 88.00 94 THR A N 1
ATOM 706 C CA . THR A 1 94 ? 15.658 1.881 -3.752 1.00 88.00 94 THR A CA 1
ATOM 707 C C . THR A 1 94 ? 16.132 3.010 -4.672 1.00 88.00 94 THR A C 1
ATOM 709 O O . THR A 1 94 ? 15.314 3.813 -5.136 1.00 88.00 94 THR A O 1
ATOM 712 N N . PRO A 1 95 ? 17.440 3.092 -4.982 1.00 86.06 95 PRO A N 1
ATOM 713 C CA . PRO A 1 95 ? 17.969 4.097 -5.897 1.00 86.06 95 PRO A CA 1
ATOM 714 C C . PRO A 1 95 ? 17.303 4.024 -7.275 1.00 86.06 95 PRO A C 1
ATOM 716 O O . PRO A 1 95 ? 17.082 2.943 -7.815 1.00 86.06 95 PRO A O 1
ATOM 719 N N . GLY A 1 96 ? 16.991 5.182 -7.857 1.00 84.31 96 GLY A N 1
ATOM 720 C CA . GLY A 1 96 ? 16.421 5.275 -9.205 1.00 84.31 96 GLY A CA 1
ATOM 721 C C . GLY A 1 96 ? 14.912 5.020 -9.311 1.00 84.31 96 GLY A C 1
ATOM 722 O O . GLY A 1 96 ? 14.358 5.240 -10.385 1.00 84.31 96 GLY A O 1
ATOM 723 N N . LEU A 1 97 ? 14.224 4.617 -8.232 1.00 84.44 97 LEU A N 1
ATOM 724 C CA . LEU A 1 97 ? 12.755 4.499 -8.239 1.00 84.44 97 LEU A CA 1
ATOM 725 C C . LEU A 1 97 ? 12.037 5.835 -8.012 1.00 84.44 97 LEU A C 1
ATOM 727 O O . LEU A 1 97 ? 10.917 6.006 -8.486 1.00 84.44 97 LEU A O 1
ATOM 731 N N . LEU A 1 98 ? 12.682 6.774 -7.318 1.00 88.69 98 LEU A N 1
ATOM 732 C CA . LEU A 1 98 ? 12.230 8.155 -7.148 1.00 88.69 98 LEU A CA 1
ATOM 733 C C . LEU A 1 98 ? 13.284 9.060 -7.792 1.00 88.69 98 LEU A C 1
ATOM 735 O O . LEU A 1 98 ? 14.427 9.106 -7.336 1.00 88.69 98 LEU A O 1
ATOM 739 N N . ALA A 1 99 ? 12.916 9.706 -8.896 1.00 86.56 99 ALA A N 1
ATOM 740 C CA . ALA A 1 99 ? 13.838 10.425 -9.771 1.00 86.56 99 ALA A CA 1
ATOM 741 C C . ALA A 1 99 ? 14.212 11.815 -9.238 1.00 86.56 99 ALA A C 1
ATOM 743 O O . ALA A 1 99 ? 15.249 12.354 -9.616 1.00 86.56 99 ALA A O 1
ATOM 744 N N . THR A 1 100 ? 13.377 12.398 -8.375 1.00 91.06 100 THR A N 1
ATOM 745 C CA . THR A 1 100 ? 13.596 13.733 -7.808 1.00 91.06 100 THR A CA 1
ATOM 746 C C . THR A 1 100 ? 13.506 13.724 -6.284 1.00 91.06 100 THR A C 1
ATOM 748 O O . THR A 1 100 ? 12.809 12.902 -5.683 1.00 91.06 100 THR A O 1
ATOM 751 N N . GLU A 1 101 ? 14.182 14.686 -5.653 1.00 91.75 101 GLU A N 1
ATOM 752 C CA . GLU A 1 101 ? 14.055 14.941 -4.211 1.00 91.75 101 GLU A CA 1
ATOM 753 C C . GLU A 1 101 ? 12.612 15.281 -3.815 1.00 91.75 101 GLU A C 1
ATOM 755 O O . GLU A 1 101 ? 12.144 14.861 -2.763 1.00 91.75 101 GLU A O 1
ATOM 760 N N . GLU A 1 102 ? 11.859 15.961 -4.683 1.00 93.81 102 GLU A N 1
ATOM 761 C CA . GLU A 1 102 ? 10.444 16.264 -4.448 1.00 93.81 102 GLU A CA 1
ATOM 762 C C . GLU A 1 102 ? 9.583 14.993 -4.379 1.00 93.81 102 GLU A C 1
ATOM 764 O O . GLU A 1 102 ? 8.766 14.839 -3.471 1.00 93.81 102 GLU A O 1
ATOM 769 N N . GLN A 1 103 ? 9.804 14.034 -5.286 1.00 90.62 103 GLN A N 1
ATOM 770 C CA . GLN A 1 103 ? 9.123 12.736 -5.242 1.00 90.62 103 GLN A CA 1
ATOM 771 C C . GLN A 1 103 ? 9.466 11.976 -3.957 1.00 90.62 103 GLN A C 1
ATOM 773 O O . GLN A 1 103 ? 8.580 11.416 -3.311 1.00 90.62 103 GLN A O 1
ATOM 778 N N . ARG A 1 104 ? 10.743 11.989 -3.554 1.00 92.94 104 ARG A N 1
ATOM 779 C CA . ARG A 1 104 ? 11.199 11.402 -2.287 1.00 92.94 104 ARG A CA 1
ATOM 780 C C . ARG A 1 104 ? 10.515 12.047 -1.085 1.00 92.94 104 ARG A C 1
ATOM 782 O O . ARG A 1 104 ? 9.971 11.326 -0.251 1.00 92.94 104 ARG A O 1
ATOM 789 N N . ALA A 1 105 ? 10.507 13.374 -1.011 1.00 94.38 105 ALA A N 1
ATOM 790 C CA . ALA A 1 105 ? 9.874 14.122 0.068 1.00 94.38 105 ALA A CA 1
ATOM 791 C C . ALA A 1 105 ? 8.364 13.849 0.145 1.00 94.38 105 ALA A C 1
ATOM 793 O O . ALA A 1 105 ? 7.836 13.642 1.235 1.00 94.38 105 ALA A O 1
ATOM 794 N N . SER A 1 106 ? 7.680 13.767 -1.000 1.00 94.12 106 SER A N 1
ATOM 795 C CA . SER A 1 106 ? 6.255 13.427 -1.060 1.00 94.12 106 SER A CA 1
ATOM 796 C C . SER A 1 106 ? 5.966 12.037 -0.483 1.00 94.12 106 SER A C 1
ATOM 798 O O . SER A 1 106 ? 5.057 11.885 0.333 1.00 94.12 106 SER A O 1
ATOM 800 N N . VAL A 1 107 ? 6.769 11.026 -0.835 1.00 94.31 107 VAL A N 1
ATOM 801 C CA . VAL A 1 107 ? 6.604 9.666 -0.295 1.00 94.31 107 VAL A CA 1
ATOM 802 C C . VAL A 1 107 ? 6.885 9.623 1.210 1.00 94.31 107 VAL A C 1
ATOM 804 O O . VAL A 1 107 ? 6.115 9.010 1.950 1.00 94.31 107 VAL A O 1
ATOM 807 N N . LEU A 1 108 ? 7.939 10.302 1.675 1.00 96.25 108 LEU A N 1
ATOM 808 C CA . LEU A 1 108 ? 8.269 10.406 3.101 1.00 96.25 108 LEU A CA 1
ATOM 809 C C . LEU A 1 108 ? 7.142 11.067 3.904 1.00 96.25 108 LEU A C 1
ATOM 811 O O . LEU A 1 108 ? 6.761 10.553 4.952 1.00 96.25 108 LEU A O 1
ATOM 815 N N . PHE A 1 109 ? 6.565 12.152 3.383 1.00 96.25 109 PHE A N 1
ATOM 816 C CA . PHE A 1 109 ? 5.420 12.819 3.999 1.00 96.25 109 PHE A CA 1
ATOM 817 C C . PHE A 1 109 ? 4.219 11.874 4.137 1.00 96.25 109 PHE A C 1
ATOM 819 O O . PHE A 1 109 ? 3.633 11.762 5.212 1.00 96.25 109 PHE A O 1
ATOM 826 N N . VAL A 1 110 ? 3.873 11.132 3.077 1.00 95.50 110 VAL A N 1
ATOM 827 C CA . VAL A 1 110 ? 2.773 10.155 3.138 1.00 95.50 110 VAL A CA 1
ATOM 828 C C . VAL A 1 110 ? 3.052 9.075 4.185 1.00 95.50 110 VAL A C 1
ATOM 830 O O . VAL A 1 110 ? 2.147 8.708 4.930 1.00 95.50 110 VAL A O 1
ATOM 833 N N . MET A 1 111 ? 4.284 8.571 4.275 1.00 97.06 111 MET A N 1
ATOM 834 C CA . MET A 1 111 ? 4.654 7.579 5.289 1.00 97.06 111 MET A CA 1
ATOM 835 C C . MET A 1 111 ? 4.485 8.113 6.714 1.00 97.06 111 MET A C 1
ATOM 837 O O . MET A 1 111 ? 3.930 7.407 7.554 1.00 97.06 111 MET A O 1
ATOM 841 N N . GLU A 1 112 ? 4.917 9.348 6.974 1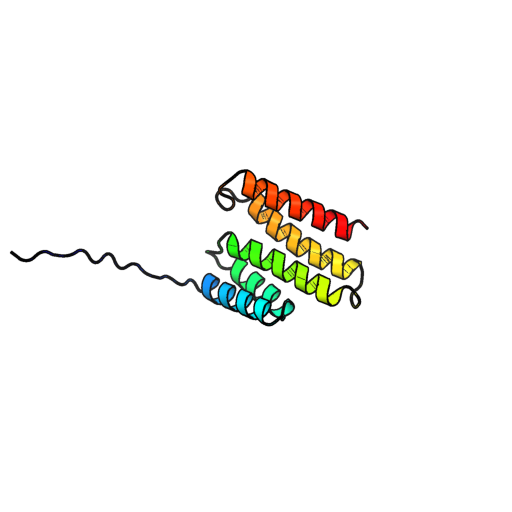.00 96.88 112 GLU A N 1
ATOM 842 C CA . GLU A 1 112 ? 4.750 10.004 8.274 1.00 96.88 112 GLU A CA 1
ATOM 843 C C . GLU A 1 112 ? 3.264 10.136 8.646 1.00 96.88 112 GLU A C 1
ATOM 845 O O . GLU A 1 112 ? 2.855 9.780 9.752 1.00 96.88 112 GLU A O 1
ATOM 850 N N . GLU A 1 113 ? 2.425 10.565 7.702 1.00 96.56 113 GLU A N 1
ATOM 851 C CA . GLU A 1 113 ? 0.983 10.682 7.923 1.00 96.56 113 GLU A CA 1
ATOM 852 C C . GLU A 1 113 ? 0.315 9.326 8.179 1.00 96.56 113 GLU A C 1
ATOM 854 O O . GLU A 1 113 ? -0.592 9.220 9.005 1.00 96.56 113 GLU A O 1
ATOM 859 N N . LEU A 1 114 ? 0.763 8.262 7.510 1.00 96.00 114 LEU A N 1
ATOM 860 C CA . LEU A 1 114 ? 0.270 6.910 7.771 1.00 96.00 114 LEU A CA 1
ATOM 861 C C . LEU A 1 114 ? 0.717 6.385 9.141 1.00 96.00 114 LEU A C 1
ATOM 863 O O . LEU A 1 114 ? -0.084 5.735 9.813 1.00 96.00 114 LEU A O 1
ATOM 867 N N . ALA A 1 115 ? 1.944 6.686 9.575 1.00 96.00 115 ALA A N 1
ATOM 868 C CA . ALA A 1 115 ? 2.439 6.317 10.901 1.00 96.00 115 ALA A CA 1
ATOM 869 C C . ALA A 1 115 ? 1.592 6.970 12.009 1.00 96.00 115 ALA A C 1
ATOM 871 O O . ALA A 1 115 ? 1.075 6.282 12.892 1.00 96.00 115 ALA A O 1
ATOM 872 N N . LYS A 1 116 ? 1.297 8.270 11.881 1.00 95.81 116 LYS A N 1
ATOM 873 C CA . LYS A 1 116 ? 0.409 8.987 12.815 1.00 95.81 116 LYS A CA 1
ATOM 874 C C . LYS A 1 116 ? -0.983 8.353 12.923 1.00 95.81 116 LYS A C 1
ATOM 876 O O . LYS A 1 116 ? -1.585 8.366 13.994 1.00 95.81 116 LYS A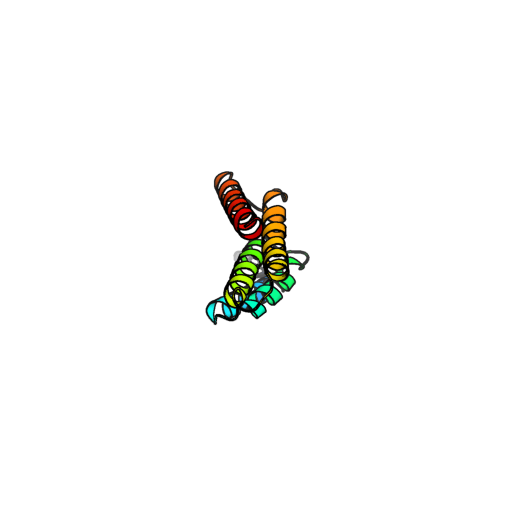 O 1
ATOM 881 N N . ARG A 1 117 ? -1.527 7.773 11.844 1.00 91.12 117 ARG A N 1
ATOM 882 C CA . ARG A 1 117 ? -2.861 7.126 11.859 1.00 91.12 117 ARG A CA 1
ATOM 883 C C . ARG A 1 117 ? -2.926 5.842 12.682 1.00 91.12 117 ARG A C 1
ATOM 885 O O . ARG A 1 117 ? -4.027 5.414 13.031 1.00 91.12 117 ARG A O 1
ATOM 892 N N . ILE A 1 118 ? -1.790 5.190 12.916 1.00 93.50 118 ILE A N 1
ATOM 893 C CA . ILE A 1 118 ? -1.723 3.901 13.618 1.00 93.50 118 ILE A CA 1
ATOM 894 C C . ILE A 1 118 ? -1.143 4.009 15.029 1.00 93.50 118 ILE A C 1
ATOM 896 O O . ILE A 1 118 ? -1.287 3.064 15.802 1.00 93.50 118 ILE A O 1
ATOM 900 N N . GLU A 1 119 ? -0.529 5.143 15.363 1.00 85.69 119 GLU A N 1
ATOM 901 C CA . GLU A 1 119 ? -0.071 5.485 16.715 1.00 85.69 119 GLU A CA 1
ATOM 902 C C . GLU A 1 119 ? -1.201 6.038 17.613 1.00 85.69 119 GLU A C 1
ATOM 904 O O . GLU A 1 119 ? -1.089 5.974 18.837 1.00 85.69 119 GLU A O 1
ATOM 909 N N . ASN A 1 120 ? -2.309 6.508 17.018 1.00 58.94 120 ASN A N 1
ATOM 910 C CA . ASN A 1 120 ? -3.514 7.039 17.689 1.00 58.94 120 ASN A CA 1
ATOM 911 C C . ASN A 1 120 ? -4.687 6.019 17.724 1.00 58.94 120 ASN A C 1
ATOM 913 O O . ASN A 1 120 ? -5.427 5.902 18.739 1.00 58.94 120 ASN A O 1
#

Foldseek 3Di:
DDDDDPPPPPPPCPDPLNVLQVVLVVCVVVVNLVSSLVSLVVSCPDPPRALSSLQSNLVSLLSVLVVCVVPDDLVVSLVSNVSSLVSLVCCLPDPPRQPDPVSNVVSVVVSVVSVVSSVD

Sequence (120 aa):
MFPLIAAVLASTNASAGQDILSQARMAAIAGNHASCADLADKARRQPDAVWHAHHVYATCQIYAMEARRATISKREYAKGINKAIDALQFLVNTPGLLATEEQRASVLFVMEELAKRIEN